Protein AF-A0A316T5D0-F1 (afdb_monomer)

Mean predicted aligned error: 4.02 Å

Structure (mmCIF, N/CA/C/O backbone):
data_AF-A0A316T5D0-F1
#
_entry.id   AF-A0A316T5D0-F1
#
loop_
_atom_site.group_PDB
_atom_site.id
_atom_site.type_symbol
_atom_site.label_atom_id
_atom_site.label_alt_id
_atom_site.label_comp_id
_atom_site.label_asym_id
_atom_site.label_entity_id
_atom_site.label_seq_id
_atom_site.pdbx_PDB_ins_code
_atom_site.Cartn_x
_atom_site.Cartn_y
_atom_site.Cartn_z
_atom_site.occupancy
_atom_site.B_iso_or_equiv
_atom_site.auth_seq_id
_atom_site.auth_comp_id
_atom_site.auth_asym_id
_atom_site.auth_atom_id
_atom_site.pdbx_PDB_model_num
ATOM 1 N N . MET A 1 1 ? -5.348 2.166 11.556 1.00 92.50 1 MET A N 1
ATOM 2 C CA . MET A 1 1 ? -4.662 3.087 10.625 1.00 92.50 1 MET A CA 1
ATOM 3 C C . MET A 1 1 ? -5.399 3.070 9.296 1.00 92.50 1 MET A C 1
ATOM 5 O O . MET A 1 1 ? -5.819 1.999 8.885 1.00 92.50 1 MET A O 1
ATOM 9 N N . LEU A 1 2 ? -5.583 4.216 8.648 1.00 94.62 2 LEU A N 1
ATOM 10 C CA . LEU A 1 2 ? -6.103 4.319 7.284 1.00 94.62 2 LEU A CA 1
ATOM 11 C C . LEU A 1 2 ? -4.930 4.430 6.304 1.00 94.62 2 LEU A C 1
ATOM 13 O O . LEU A 1 2 ? -3.994 5.171 6.591 1.00 94.62 2 LEU A O 1
ATOM 17 N N . ILE A 1 3 ? -4.974 3.728 5.178 1.00 95.19 3 ILE A N 1
ATOM 18 C CA . ILE A 1 3 ? -3.959 3.783 4.122 1.00 95.19 3 ILE A CA 1
ATOM 19 C C . ILE A 1 3 ? -4.606 4.376 2.876 1.00 95.19 3 ILE A C 1
ATOM 21 O O . ILE A 1 3 ? -5.588 3.826 2.381 1.00 95.19 3 ILE A O 1
ATOM 25 N N . TYR A 1 4 ? -4.062 5.482 2.380 1.00 95.88 4 TYR A N 1
ATOM 26 C CA . TYR A 1 4 ? -4.377 5.986 1.046 1.00 95.88 4 TYR A CA 1
ATOM 27 C C . TYR A 1 4 ? -3.504 5.295 0.013 1.00 95.88 4 TYR A C 1
ATOM 29 O O . TYR A 1 4 ? -2.295 5.198 0.224 1.00 95.88 4 TYR A O 1
ATOM 37 N N . ASP A 1 5 ? -4.099 4.886 -1.104 1.00 94.44 5 ASP A N 1
ATOM 38 C CA . ASP A 1 5 ? -3.340 4.464 -2.276 1.00 94.44 5 ASP A CA 1
ATOM 39 C C . ASP A 1 5 ? -2.421 5.591 -2.779 1.00 94.44 5 ASP A C 1
ATOM 41 O O . ASP A 1 5 ? -2.561 6.768 -2.432 1.00 94.44 5 ASP A O 1
ATOM 45 N N . GLN A 1 6 ? -1.466 5.226 -3.625 1.00 93.69 6 GLN A N 1
ATOM 46 C CA . GLN A 1 6 ? -0.435 6.129 -4.133 1.00 93.69 6 GLN A CA 1
ATOM 47 C C . GLN A 1 6 ? -1.022 7.337 -4.885 1.00 93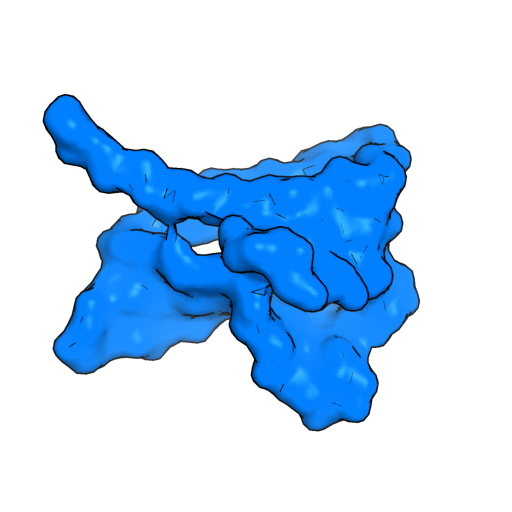.69 6 GLN A C 1
ATOM 49 O O . GLN A 1 6 ? -0.458 8.430 -4.835 1.00 93.69 6 GLN A O 1
ATOM 54 N N . GLN A 1 7 ? -2.183 7.170 -5.533 1.00 91.38 7 GLN A N 1
ATOM 55 C CA . GLN A 1 7 ? -2.893 8.242 -6.241 1.00 91.38 7 GLN A CA 1
ATOM 56 C C . GLN A 1 7 ? -3.826 9.059 -5.331 1.00 91.38 7 GLN A C 1
ATOM 58 O O . GLN A 1 7 ? -4.383 10.064 -5.770 1.00 91.38 7 GLN A O 1
ATOM 63 N N . ARG A 1 8 ? -3.990 8.660 -4.062 1.00 89.44 8 ARG A N 1
ATOM 64 C CA . ARG A 1 8 ? -4.915 9.256 -3.081 1.00 89.44 8 ARG A CA 1
ATOM 65 C C . ARG A 1 8 ? -6.376 9.256 -3.534 1.00 89.44 8 ARG A C 1
ATOM 67 O O . ARG A 1 8 ? -7.151 10.132 -3.152 1.00 89.44 8 ARG A O 1
ATOM 74 N N . THR A 1 9 ? -6.747 8.279 -4.344 1.00 89.38 9 THR A N 1
ATOM 75 C CA . THR A 1 9 ? -8.110 8.080 -4.840 1.00 89.38 9 THR A CA 1
ATOM 76 C C . THR A 1 9 ? -8.927 7.194 -3.912 1.00 89.38 9 THR A C 1
ATOM 78 O O . THR A 1 9 ? -10.142 7.353 -3.811 1.00 89.38 9 THR A O 1
ATOM 81 N N . THR A 1 10 ? -8.263 6.280 -3.206 1.00 88.38 10 THR A N 1
ATOM 82 C CA . THR A 1 10 ? -8.905 5.246 -2.402 1.00 88.38 10 THR A CA 1
ATOM 83 C C . THR A 1 10 ? -8.253 5.159 -1.035 1.00 88.38 10 THR A C 1
ATOM 85 O O . THR A 1 10 ? -7.040 5.298 -0.886 1.00 88.38 10 THR A O 1
ATOM 88 N N . ILE A 1 11 ? -9.077 4.909 -0.019 1.00 92.44 11 ILE A N 1
ATOM 89 C CA . ILE A 1 11 ? -8.646 4.748 1.363 1.00 92.44 11 ILE A CA 1
ATOM 90 C C . ILE A 1 11 ? -9.108 3.396 1.902 1.00 92.44 11 ILE A C 1
ATOM 92 O O . ILE A 1 11 ? -10.295 3.069 1.866 1.00 92.44 11 ILE A O 1
ATOM 96 N N . VAL A 1 12 ? -8.172 2.618 2.436 1.00 91.94 12 VAL A N 1
ATOM 97 C CA . VAL A 1 12 ? -8.458 1.341 3.096 1.00 91.94 12 VAL A CA 1
ATOM 98 C C . VAL A 1 12 ? -8.175 1.448 4.586 1.00 91.94 12 VAL A C 1
ATOM 100 O O . VAL A 1 12 ? -7.229 2.105 5.019 1.00 91.94 12 VAL A O 1
ATOM 103 N N . ASN A 1 13 ? -9.003 0.811 5.407 1.00 91.56 13 ASN A N 1
ATOM 104 C CA . ASN A 1 13 ? -8.753 0.739 6.839 1.00 91.56 13 ASN A CA 1
ATOM 105 C C . ASN A 1 13 ? -7.989 -0.545 7.159 1.00 91.56 13 ASN A C 1
ATOM 107 O O . ASN A 1 13 ? -8.487 -1.638 6.896 1.00 91.56 13 ASN A O 1
ATOM 111 N N . LEU A 1 14 ? -6.827 -0.417 7.796 1.00 86.00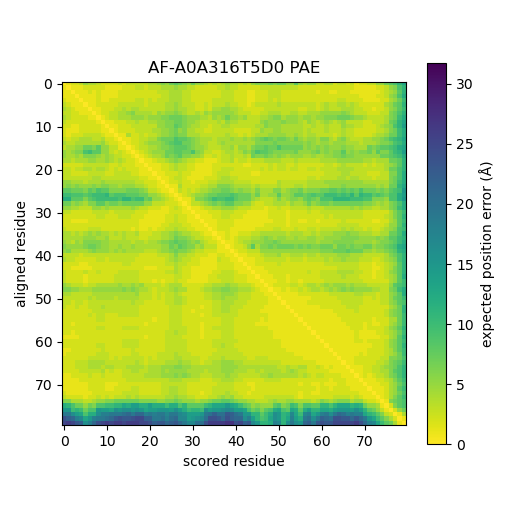 14 LEU A N 1
ATOM 112 C CA . LEU A 1 14 ? -5.997 -1.548 8.198 1.00 86.00 14 LEU A CA 1
ATOM 113 C C . LEU A 1 14 ? -6.733 -2.521 9.141 1.00 86.00 14 LEU A C 1
ATOM 115 O O . LEU A 1 14 ? -6.423 -3.700 9.171 1.00 86.00 14 LEU A O 1
ATOM 119 N N . THR A 1 15 ? -7.742 -2.069 9.893 1.00 84.56 15 THR A N 1
ATOM 120 C CA . THR A 1 15 ? -8.548 -2.980 10.729 1.00 84.56 15 THR A CA 1
ATOM 121 C C . THR A 1 15 ? -9.522 -3.840 9.919 1.00 84.56 15 THR A C 1
ATOM 123 O O . THR A 1 15 ? -10.128 -4.751 10.468 1.00 84.56 15 THR A O 1
ATOM 126 N N . SER A 1 16 ? -9.739 -3.507 8.644 1.00 85.12 16 SER A N 1
ATOM 127 C CA . SER A 1 16 ? -10.658 -4.205 7.735 1.00 85.12 16 SER A CA 1
ATOM 128 C C . SER A 1 16 ? -9.951 -5.057 6.682 1.00 85.12 16 SER A C 1
ATOM 130 O O . SER A 1 16 ? -10.628 -5.777 5.952 1.00 85.12 16 SER A O 1
ATOM 132 N N . ILE A 1 17 ? -8.621 -4.972 6.597 1.00 87.56 17 ILE A N 1
ATOM 133 C CA . ILE A 1 17 ? -7.823 -5.799 5.689 1.00 87.56 17 ILE A CA 1
ATOM 134 C C . ILE A 1 17 ? -7.323 -7.038 6.430 1.00 87.56 17 ILE A C 1
ATOM 136 O O . ILE A 1 17 ? -7.044 -6.980 7.628 1.00 87.56 17 ILE A O 1
ATOM 140 N N . LYS A 1 18 ? -7.188 -8.156 5.716 1.00 86.06 18 LYS A N 1
ATOM 141 C CA . LYS A 1 18 ? -6.622 -9.388 6.291 1.00 86.06 18 LYS A CA 1
ATOM 142 C C . LYS A 1 18 ? -5.107 -9.439 6.173 1.00 86.06 18 LYS A C 1
ATOM 144 O O . LYS A 1 18 ? -4.436 -9.884 7.098 1.00 86.06 18 LYS A O 1
ATOM 149 N N . PHE A 1 19 ? -4.584 -8.993 5.036 1.00 89.69 19 PHE A N 1
ATOM 150 C CA . PHE A 1 19 ? -3.161 -9.005 4.733 1.00 89.69 19 PHE A CA 1
ATOM 151 C C . PHE A 1 19 ? -2.786 -7.856 3.794 1.00 89.69 19 PHE A C 1
ATOM 153 O O . PHE A 1 19 ? -3.630 -7.317 3.072 1.00 89.69 19 PHE A O 1
ATOM 160 N 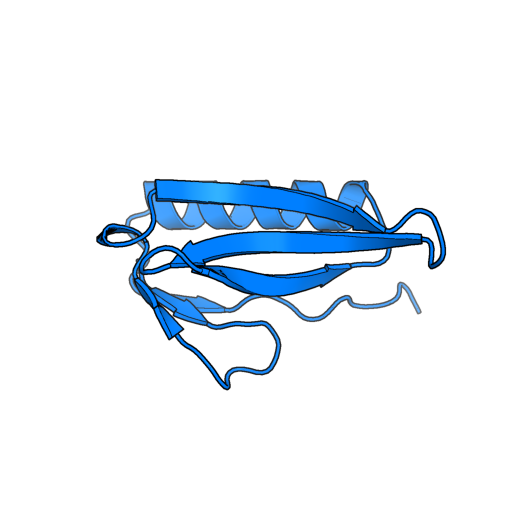N . ILE A 1 20 ? -1.499 -7.511 3.823 1.00 93.56 20 ILE A N 1
ATOM 161 C CA . ILE A 1 20 ? -0.815 -6.692 2.823 1.00 93.56 20 ILE A CA 1
ATOM 162 C C . ILE A 1 20 ? 0.294 -7.565 2.246 1.00 93.56 20 ILE A C 1
ATOM 164 O O . ILE A 1 20 ? 1.059 -8.163 3.001 1.00 93.56 20 ILE A O 1
ATOM 168 N N . GLU A 1 21 ? 0.377 -7.634 0.926 1.00 94.12 21 GLU A N 1
ATOM 169 C CA . GLU A 1 21 ? 1.298 -8.502 0.200 1.00 94.12 21 GLU A CA 1
ATOM 170 C C . GLU A 1 21 ? 1.984 -7.748 -0.935 1.00 94.12 21 GLU A C 1
ATOM 172 O O . GLU A 1 21 ? 1.465 -6.760 -1.460 1.00 94.12 21 GLU A O 1
ATOM 177 N N . VAL A 1 22 ? 3.154 -8.249 -1.329 1.00 94.62 22 VAL A N 1
ATOM 178 C CA . VAL A 1 22 ? 3.896 -7.758 -2.488 1.00 94.62 22 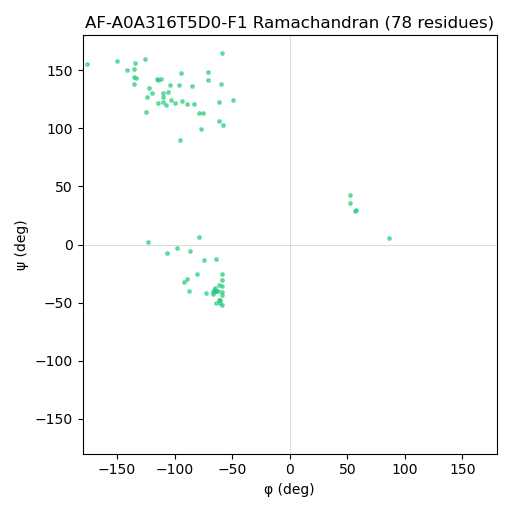VAL A CA 1
ATOM 179 C C . VAL A 1 22 ? 3.714 -8.734 -3.642 1.00 94.62 22 VAL A C 1
ATOM 181 O O . VAL A 1 22 ? 4.036 -9.914 -3.523 1.00 94.62 22 VAL A O 1
ATOM 184 N N . TYR A 1 23 ? 3.243 -8.222 -4.772 1.00 93.62 23 TYR A N 1
ATOM 185 C CA . TYR A 1 23 ? 3.138 -8.940 -6.035 1.00 93.62 23 TYR A CA 1
ATOM 186 C C . TYR A 1 23 ? 4.248 -8.477 -6.969 1.00 93.62 23 TYR A C 1
ATOM 188 O O . TYR A 1 23 ? 4.510 -7.281 -7.080 1.00 93.62 23 TYR A O 1
ATOM 196 N N . VAL A 1 24 ? 4.884 -9.418 -7.662 1.00 92.94 24 VAL A N 1
ATOM 197 C CA . VAL A 1 24 ? 5.938 -9.115 -8.636 1.00 92.94 24 VAL A CA 1
ATOM 198 C C . VAL A 1 24 ? 5.397 -9.342 -10.041 1.00 92.94 24 VAL A C 1
ATOM 200 O O . VAL A 1 24 ? 4.985 -10.448 -10.388 1.00 92.94 24 VAL A O 1
ATOM 203 N N . ASP A 1 25 ? 5.397 -8.289 -10.850 1.00 88.50 25 ASP A N 1
ATOM 204 C CA . ASP A 1 25 ? 5.154 -8.354 -12.285 1.00 88.50 25 ASP A CA 1
ATOM 205 C C . ASP A 1 25 ? 6.500 -8.421 -13.013 1.00 88.50 25 ASP A C 1
ATOM 207 O O . ASP A 1 25 ? 7.090 -7.401 -13.372 1.00 88.50 25 ASP A O 1
ATOM 211 N N . ASN A 1 26 ? 6.972 -9.650 -13.228 1.00 84.00 26 ASN A N 1
ATOM 212 C CA . ASN A 1 26 ? 8.246 -9.934 -13.895 1.00 84.00 26 ASN A CA 1
ATOM 213 C C . ASN A 1 26 ? 8.281 -9.489 -15.369 1.00 84.00 26 ASN A C 1
ATOM 215 O O . ASN A 1 26 ? 9.345 -9.506 -15.973 1.00 84.00 26 ASN A O 1
ATOM 219 N N . SER A 1 27 ? 7.139 -9.148 -15.979 1.00 86.00 27 SER A N 1
ATOM 220 C CA . SER A 1 27 ? 7.115 -8.712 -17.385 1.00 86.00 27 SER A CA 1
ATOM 221 C C . SER A 1 27 ? 7.516 -7.246 -17.533 1.00 86.00 27 SER A C 1
ATOM 223 O O . SER A 1 27 ? 7.972 -6.839 -18.596 1.00 86.00 27 SER A O 1
ATOM 225 N N . ASN A 1 28 ? 7.313 -6.458 -16.475 1.00 81.31 28 ASN A N 1
ATOM 226 C CA . ASN A 1 28 ? 7.503 -5.010 -16.470 1.00 81.31 28 ASN A CA 1
ATOM 227 C C . ASN A 1 28 ? 8.499 -4.544 -15.393 1.00 81.31 28 ASN A C 1
ATOM 229 O O . ASN A 1 28 ? 8.669 -3.340 -15.225 1.00 81.31 28 ASN A O 1
ATOM 233 N N . ASP A 1 29 ? 9.101 -5.476 -14.645 1.00 86.25 29 ASP A N 1
ATOM 234 C CA . ASP A 1 29 ? 9.938 -5.213 -13.465 1.00 86.25 29 ASP A CA 1
ATOM 235 C C . ASP A 1 29 ? 9.243 -4.315 -12.420 1.00 86.25 29 ASP A C 1
ATOM 237 O O . ASP A 1 29 ? 9.831 -3.397 -11.848 1.00 86.25 29 ASP A O 1
ATOM 241 N N . ILE A 1 30 ? 7.950 -4.574 -12.171 1.00 91.62 30 ILE A N 1
ATOM 242 C CA . ILE A 1 30 ? 7.131 -3.798 -11.226 1.00 91.62 30 ILE A CA 1
ATOM 243 C C . ILE A 1 30 ? 6.807 -4.629 -9.984 1.00 91.62 30 ILE A C 1
ATOM 245 O O . ILE A 1 30 ? 6.258 -5.727 -10.067 1.00 91.62 30 ILE A O 1
ATOM 249 N N . TYR A 1 31 ? 7.041 -4.042 -8.815 1.00 93.38 31 TYR A N 1
ATOM 250 C CA . TYR A 1 31 ? 6.620 -4.534 -7.509 1.00 93.38 31 TYR A CA 1
ATOM 251 C C . TYR A 1 31 ? 5.358 -3.788 -7.072 1.00 93.38 31 TYR A C 1
ATOM 253 O O . TYR A 1 31 ? 5.354 -2.563 -6.959 1.00 93.38 31 TYR A O 1
ATOM 261 N N . LYS A 1 32 ? 4.273 -4.516 -6.819 1.00 94.12 32 LYS A N 1
ATOM 262 C CA . LYS A 1 32 ? 2.974 -3.959 -6.426 1.00 94.12 32 LYS A CA 1
ATOM 263 C C . LYS A 1 32 ? 2.688 -4.300 -4.975 1.00 94.12 32 LYS A C 1
ATOM 265 O O . LYS A 1 32 ? 2.723 -5.472 -4.612 1.00 94.12 32 LYS A O 1
ATOM 270 N N . ILE A 1 33 ? 2.382 -3.302 -4.153 1.00 95.50 33 ILE A N 1
ATOM 271 C CA . ILE A 1 33 ? 1.857 -3.526 -2.803 1.00 95.50 33 ILE A CA 1
ATOM 272 C C . ILE A 1 33 ? 0.339 -3.590 -2.910 1.00 95.50 33 ILE A C 1
ATOM 274 O O . ILE A 1 33 ? -0.292 -2.624 -3.341 1.00 95.50 33 ILE A O 1
ATOM 278 N N . CYS A 1 34 ? -0.243 -4.710 -2.498 1.00 95.25 34 CYS A N 1
ATOM 279 C CA . CYS A 1 34 ? -1.680 -4.949 -2.545 1.00 95.25 34 CYS A CA 1
ATOM 280 C C . CYS A 1 34 ? -2.222 -5.351 -1.170 1.00 95.25 34 CYS A C 1
ATOM 282 O O . CYS A 1 34 ? -1.481 -5.834 -0.316 1.00 95.25 34 CYS A O 1
ATOM 284 N N . CYS A 1 35 ? -3.527 -5.196 -0.961 1.00 94.00 35 CYS A N 1
ATOM 285 C CA . CYS A 1 35 ? -4.221 -5.701 0.223 1.00 94.00 35 CYS A CA 1
ATOM 286 C C . CYS A 1 35 ? -5.539 -6.395 -0.137 1.00 94.00 35 CYS A C 1
ATOM 288 O O . CYS A 1 35 ? -6.198 -5.997 -1.096 1.00 94.00 35 CYS A O 1
ATOM 290 N N . ASP A 1 36 ? -5.958 -7.377 0.668 1.00 91.75 36 ASP A N 1
ATOM 291 C CA . ASP A 1 36 ? -7.331 -7.905 0.617 1.00 91.75 36 ASP A CA 1
ATOM 292 C C . ASP A 1 36 ? -8.284 -6.910 1.281 1.00 91.75 36 ASP A C 1
ATOM 294 O O . ASP A 1 36 ? -8.227 -6.693 2.497 1.00 91.75 36 ASP A O 1
ATOM 298 N N . TYR A 1 37 ? -9.165 -6.313 0.483 1.00 84.94 37 TYR A N 1
ATOM 299 C CA . TYR A 1 37 ? -10.220 -5.428 0.949 1.00 84.94 37 TYR A CA 1
ATOM 300 C C . TYR A 1 37 ? -11.569 -5.934 0.444 1.00 84.94 37 TYR A C 1
ATOM 302 O O . TYR A 1 37 ? -11.848 -5.927 -0.749 1.00 84.94 37 TYR A O 1
ATOM 310 N N . LYS A 1 38 ? -12.433 -6.362 1.374 1.00 84.69 38 LYS A N 1
ATOM 311 C CA . LYS A 1 38 ? -13.782 -6.885 1.077 1.00 84.69 38 LYS A CA 1
ATOM 312 C C . LYS A 1 38 ? -13.804 -8.088 0.114 1.00 84.69 38 LYS A C 1
ATOM 314 O O . LYS A 1 38 ? -14.811 -8.308 -0.550 1.00 84.69 38 LYS A O 1
ATOM 319 N N . GLY A 1 39 ? -12.745 -8.901 0.097 1.00 84.19 39 GLY A N 1
ATOM 320 C CA . GLY A 1 39 ? -12.643 -10.070 -0.779 1.00 84.19 39 GLY A CA 1
ATOM 321 C C . GLY A 1 39 ? -12.099 -9.755 -2.172 1.00 84.19 39 GLY A C 1
ATOM 322 O O . GLY A 1 39 ? -12.063 -10.650 -3.013 1.00 84.19 39 GLY A O 1
ATOM 323 N N . GLU A 1 40 ? -11.672 -8.514 -2.413 1.00 88.31 40 GLU A N 1
ATOM 324 C CA . GLU A 1 40 ? -11.005 -8.092 -3.638 1.00 88.31 40 GLU A CA 1
ATOM 325 C C . GLU A 1 40 ? -9.560 -7.688 -3.342 1.00 88.31 40 GLU A C 1
ATOM 327 O O . GLU A 1 40 ? -9.255 -7.063 -2.321 1.00 88.31 40 GLU A O 1
ATOM 332 N N . LEU A 1 41 ? -8.658 -8.032 -4.263 1.00 90.88 41 LEU A N 1
ATOM 333 C CA . LEU A 1 41 ? -7.269 -7.603 -4.192 1.00 90.88 41 LEU A CA 1
ATOM 334 C C . LEU A 1 41 ? -7.166 -6.156 -4.685 1.00 90.88 41 LEU A C 1
ATOM 336 O O . LEU A 1 41 ? -7.370 -5.876 -5.866 1.00 90.88 41 LEU A O 1
ATOM 340 N N . PHE A 1 42 ? -6.831 -5.241 -3.781 1.00 91.75 42 PHE A N 1
ATOM 341 C CA . PHE A 1 42 ? -6.720 -3.818 -4.073 1.00 91.75 42 PHE A CA 1
ATOM 342 C C . PHE A 1 42 ? -5.254 -3.375 -4.136 1.00 91.75 42 PHE A C 1
ATOM 344 O O . PHE A 1 42 ? -4.478 -3.667 -3.227 1.00 91.75 42 PHE A O 1
ATOM 351 N N . SER A 1 43 ? -4.877 -2.648 -5.191 1.00 93.12 43 SER A N 1
ATOM 352 C CA . SER A 1 43 ? -3.519 -2.121 -5.378 1.00 93.12 43 SER A CA 1
ATOM 353 C C . SER A 1 43 ? -3.326 -0.815 -4.609 1.00 93.12 43 SER A C 1
ATOM 355 O O . SER A 1 43 ? -3.994 0.177 -4.885 1.00 93.12 43 SER A O 1
ATOM 357 N N . LEU A 1 44 ? -2.362 -0.787 -3.691 1.00 94.94 44 LEU A N 1
ATOM 358 C CA . LEU A 1 44 ? -2.015 0.388 -2.890 1.00 94.94 44 LEU A CA 1
ATOM 359 C C . LEU A 1 44 ? -0.911 1.236 -3.531 1.00 94.94 44 LEU A C 1
ATOM 361 O O . LEU A 1 44 ? -0.914 2.454 -3.373 1.00 94.94 44 LEU A O 1
ATOM 365 N N . GLY A 1 45 ? 0.021 0.624 -4.260 1.00 94.19 45 GLY A N 1
ATOM 366 C CA . GLY A 1 45 ? 1.103 1.347 -4.928 1.00 94.19 45 GLY A CA 1
ATOM 367 C C . GLY A 1 45 ? 1.989 0.443 -5.775 1.00 94.19 45 GLY A C 1
ATOM 368 O O . GLY A 1 45 ? 2.081 -0.758 -5.516 1.00 94.19 45 GLY A O 1
ATOM 369 N N . ASN A 1 46 ? 2.638 1.042 -6.773 1.00 94.12 46 ASN A N 1
ATOM 370 C CA . ASN A 1 46 ? 3.592 0.378 -7.659 1.00 94.12 46 ASN A CA 1
ATOM 371 C C . ASN A 1 46 ? 4.993 0.970 -7.456 1.00 94.12 46 ASN A C 1
ATOM 373 O O . ASN A 1 46 ? 5.129 2.183 -7.279 1.00 94.12 46 ASN A O 1
ATOM 377 N N . TYR A 1 47 ? 6.008 0.111 -7.523 1.00 92.50 47 TYR A N 1
ATOM 378 C CA . TYR A 1 47 ? 7.414 0.433 -7.284 1.00 92.50 47 TYR A CA 1
ATOM 379 C C . TYR A 1 47 ? 8.309 -0.319 -8.273 1.00 92.50 47 TYR A C 1
ATOM 381 O O . TYR A 1 47 ? 7.973 -1.426 -8.690 1.00 92.50 47 TYR A O 1
ATOM 389 N N . LYS A 1 48 ? 9.460 0.252 -8.628 1.00 90.12 48 LYS A N 1
ATOM 390 C CA . LYS A 1 48 ? 10.419 -0.327 -9.585 1.00 90.12 48 LYS A CA 1
ATOM 391 C C . LYS A 1 48 ? 11.579 -1.079 -8.933 1.00 90.12 48 LYS A C 1
ATOM 393 O O . LYS A 1 48 ? 12.415 -1.643 -9.630 1.00 90.12 48 LYS A O 1
ATOM 398 N N . SER A 1 49 ? 11.667 -1.094 -7.602 1.00 89.56 49 SER A N 1
ATOM 399 C CA . SER A 1 49 ? 12.766 -1.762 -6.900 1.00 89.56 49 SER A CA 1
ATOM 400 C C . SER A 1 49 ? 12.308 -2.597 -5.705 1.00 89.56 49 SER A C 1
ATOM 402 O O . SER A 1 49 ? 11.417 -2.213 -4.943 1.00 89.56 49 SER A O 1
ATOM 404 N N . VAL A 1 50 ? 12.991 -3.731 -5.498 1.00 89.50 50 VAL A N 1
ATOM 405 C CA . VAL A 1 50 ? 12.822 -4.584 -4.308 1.00 89.50 50 VAL A CA 1
ATOM 406 C C . VAL A 1 50 ? 13.129 -3.803 -3.029 1.00 89.50 50 VAL A C 1
ATOM 408 O O . VAL A 1 50 ? 12.430 -3.936 -2.028 1.00 89.50 50 VAL A O 1
ATOM 411 N N . ILE A 1 51 ? 14.179 -2.979 -3.050 1.00 90.19 51 ILE A N 1
ATOM 412 C CA . ILE A 1 51 ? 14.599 -2.194 -1.882 1.00 90.19 51 ILE A CA 1
ATOM 413 C C . ILE A 1 51 ? 13.530 -1.151 -1.540 1.00 90.19 51 ILE A C 1
ATOM 415 O O . ILE A 1 51 ? 13.168 -1.009 -0.370 1.00 90.19 51 ILE A O 1
ATOM 419 N N . GLY A 1 52 ? 12.975 -0.477 -2.552 1.00 89.62 52 GLY A N 1
ATOM 420 C CA . GLY A 1 52 ? 11.878 0.470 -2.386 1.00 89.62 52 GLY A CA 1
ATOM 421 C C . GLY A 1 52 ? 10.655 -0.199 -1.767 1.00 89.62 52 GLY A C 1
ATOM 422 O O . GLY A 1 52 ? 10.189 0.232 -0.714 1.00 89.62 52 GLY A O 1
ATOM 423 N N . VAL A 1 53 ? 10.191 -1.317 -2.340 1.00 92.88 53 VAL A N 1
ATOM 424 C CA . VAL A 1 53 ? 8.999 -2.009 -1.826 1.00 92.88 53 VAL A CA 1
ATOM 425 C C . VAL A 1 53 ? 9.196 -2.526 -0.395 1.00 92.88 53 VAL A C 1
ATOM 427 O O . VAL A 1 53 ? 8.304 -2.378 0.440 1.00 92.88 53 VAL A O 1
ATOM 430 N N . ALA A 1 54 ? 10.380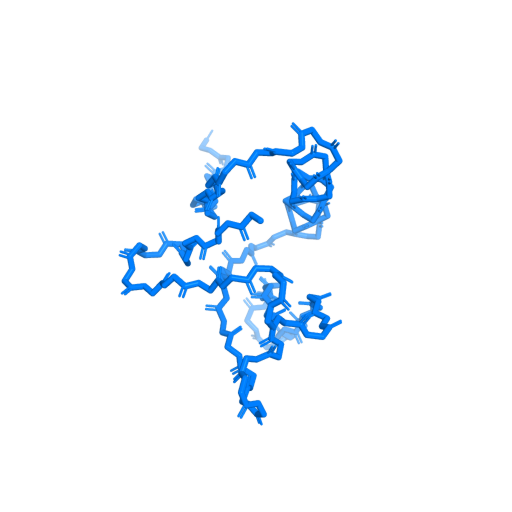 -3.060 -0.070 1.00 92.50 54 ALA A N 1
ATOM 431 C CA . ALA A 1 54 ? 10.706 -3.509 1.283 1.00 92.50 54 ALA A CA 1
ATOM 432 C C . ALA A 1 54 ? 10.727 -2.343 2.284 1.00 92.50 54 ALA A C 1
ATOM 434 O O . ALA A 1 54 ? 10.225 -2.473 3.402 1.00 92.50 54 ALA A O 1
ATOM 435 N N . THR A 1 55 ? 11.258 -1.189 1.872 1.00 93.88 55 THR A N 1
ATOM 436 C CA . THR A 1 55 ? 11.256 0.035 2.683 1.00 93.88 55 THR A CA 1
ATOM 437 C C . THR A 1 55 ? 9.827 0.474 2.986 1.00 93.88 55 THR A C 1
ATOM 439 O O . THR A 1 55 ? 9.492 0.680 4.151 1.00 93.88 55 THR A O 1
ATOM 442 N N . ILE A 1 56 ? 8.950 0.512 1.979 1.00 95.19 56 ILE A N 1
ATOM 443 C CA . ILE A 1 56 ? 7.556 0.928 2.178 1.00 95.19 56 ILE A CA 1
ATOM 444 C C . ILE A 1 56 ? 6.795 -0.050 3.077 1.00 95.19 56 ILE A C 1
ATOM 446 O O . ILE A 1 56 ? 6.058 0.381 3.963 1.00 95.19 56 ILE A O 1
ATOM 450 N N . MET A 1 57 ? 7.005 -1.359 2.925 1.00 95.00 57 MET A N 1
ATOM 451 C CA . MET A 1 57 ? 6.401 -2.353 3.820 1.00 95.00 57 MET A CA 1
ATOM 452 C C . MET A 1 57 ? 6.819 -2.135 5.282 1.00 95.00 57 MET A C 1
ATOM 454 O O . MET A 1 57 ? 5.971 -2.151 6.177 1.00 95.00 57 MET A O 1
ATOM 458 N N . ASN A 1 58 ? 8.101 -1.851 5.530 1.00 95.44 58 ASN A N 1
ATOM 459 C CA . ASN A 1 58 ? 8.594 -1.521 6.869 1.00 95.44 58 ASN A CA 1
ATOM 460 C C . ASN A 1 58 ? 8.001 -0.208 7.401 1.00 95.44 58 ASN A C 1
ATOM 462 O O . ASN A 1 58 ? 7.679 -0.111 8.585 1.00 95.44 58 ASN A O 1
ATOM 466 N N . GLU A 1 59 ? 7.811 0.799 6.548 1.00 95.62 59 GLU A N 1
ATOM 467 C CA . GLU A 1 59 ? 7.171 2.058 6.936 1.00 95.62 59 GLU A CA 1
ATOM 468 C C . GLU A 1 59 ? 5.697 1.881 7.312 1.00 95.62 59 GLU A C 1
ATOM 470 O O . GLU A 1 59 ? 5.245 2.492 8.286 1.00 95.62 59 GLU A O 1
ATOM 475 N N . ILE A 1 60 ? 4.956 1.033 6.590 1.00 94.88 60 ILE A N 1
ATOM 476 C CA . ILE A 1 60 ? 3.570 0.673 6.922 1.00 94.88 60 ILE A CA 1
ATOM 477 C C . ILE A 1 60 ? 3.524 0.002 8.300 1.00 94.88 60 ILE A C 1
ATOM 479 O O . ILE A 1 60 ? 2.719 0.399 9.148 1.00 94.88 60 ILE A O 1
ATOM 483 N N . LEU A 1 61 ? 4.405 -0.973 8.551 1.00 93.56 61 LEU A N 1
ATOM 484 C CA . LEU A 1 61 ? 4.496 -1.663 9.842 1.00 93.56 61 LEU A CA 1
ATOM 485 C C . LEU A 1 61 ? 4.836 -0.688 10.976 1.00 93.56 61 LEU A C 1
ATOM 487 O O . LEU A 1 61 ? 4.101 -0.602 11.959 1.00 93.56 61 LEU A O 1
ATOM 491 N N . ALA A 1 62 ? 5.870 0.135 10.804 1.00 95.69 62 ALA A N 1
ATOM 492 C CA . ALA A 1 62 ? 6.262 1.134 11.795 1.00 95.69 62 ALA A CA 1
ATOM 493 C C . ALA A 1 62 ? 5.158 2.176 12.047 1.00 95.69 62 ALA A C 1
ATOM 495 O O . ALA A 1 62 ? 4.994 2.672 13.164 1.00 95.69 62 ALA A O 1
ATOM 496 N N . ALA A 1 63 ? 4.395 2.551 11.018 1.00 94.81 63 ALA A N 1
ATOM 497 C CA . ALA A 1 63 ? 3.251 3.442 11.154 1.00 94.81 63 ALA A CA 1
ATOM 498 C C . ALA A 1 63 ? 2.120 2.799 11.966 1.00 94.81 63 ALA A C 1
ATOM 500 O O . ALA A 1 63 ? 1.520 3.471 12.811 1.00 94.81 63 ALA A O 1
ATOM 501 N N . TYR A 1 64 ? 1.862 1.510 11.744 1.00 92.56 64 TYR A N 1
ATOM 502 C CA . TYR A 1 64 ? 0.888 0.747 12.511 1.00 92.56 64 TYR A CA 1
ATOM 503 C C . TYR A 1 64 ? 1.282 0.633 13.988 1.00 92.56 64 TYR A C 1
ATOM 505 O O . TYR A 1 64 ? 0.488 1.003 14.850 1.00 92.56 64 TYR A O 1
ATOM 513 N N . GLU A 1 65 ? 2.518 0.225 14.281 1.00 93.81 65 GLU A N 1
ATOM 514 C CA . GLU A 1 65 ? 3.043 0.096 15.650 1.00 93.81 65 GLU A CA 1
ATOM 515 C C . GLU A 1 65 ? 2.997 1.421 16.422 1.00 93.81 65 GLU A C 1
ATOM 517 O O . GLU A 1 65 ? 2.697 1.461 17.615 1.00 93.81 65 GLU A O 1
ATOM 522 N N . LYS A 1 66 ? 3.227 2.538 15.724 1.00 95.94 66 LYS A N 1
ATOM 523 C CA . LYS A 1 66 ? 3.130 3.894 16.287 1.00 95.94 66 LYS A CA 1
ATOM 524 C C . LYS A 1 66 ? 1.692 4.406 16.414 1.00 95.94 66 LYS A C 1
ATOM 526 O O . LYS A 1 66 ? 1.501 5.577 16.736 1.00 95.94 66 LYS A O 1
ATOM 531 N N . ASN A 1 67 ? 0.682 3.577 16.145 1.00 93.19 67 ASN A N 1
ATOM 532 C CA . ASN A 1 67 ? -0.731 3.956 16.135 1.00 93.19 67 ASN A CA 1
ATOM 533 C C . ASN A 1 67 ? -1.022 5.182 15.250 1.00 93.19 67 ASN A C 1
ATOM 535 O O . ASN A 1 67 ? -1.879 6.013 15.575 1.00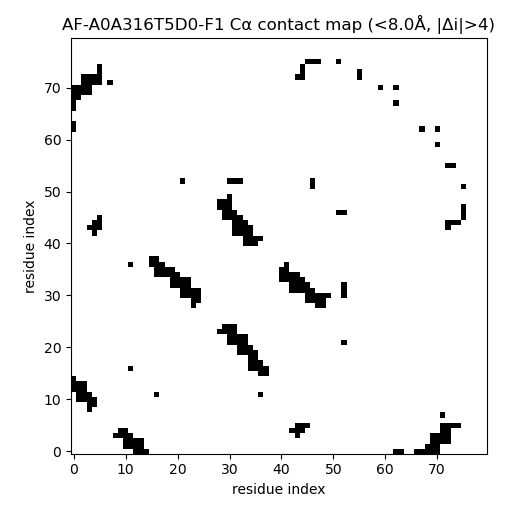 93.19 67 ASN A O 1
ATOM 539 N N . LYS A 1 68 ? -0.322 5.323 14.112 1.00 95.12 68 LYS A N 1
ATOM 540 C CA . LYS A 1 68 ? -0.617 6.407 13.170 1.00 95.12 68 LYS A CA 1
ATOM 541 C C . LYS A 1 68 ? -2.061 6.283 12.682 1.00 95.12 68 LYS A C 1
ATOM 543 O O . LYS A 1 68 ? -2.559 5.203 12.353 1.00 95.12 68 LYS A O 1
ATOM 548 N N . ARG A 1 69 ? -2.750 7.425 12.604 1.00 94.50 69 ARG A N 1
ATOM 549 C CA . ARG A 1 69 ? -4.132 7.474 12.106 1.00 94.50 69 ARG A CA 1
ATOM 550 C C . ARG A 1 69 ? -4.201 7.263 10.599 1.00 94.50 69 ARG A C 1
ATOM 552 O O . ARG A 1 69 ? -5.072 6.524 10.152 1.00 94.50 69 ARG A O 1
ATOM 559 N N . VAL A 1 70 ? -3.288 7.877 9.849 1.00 95.75 70 VAL A N 1
ATOM 560 C CA . VAL A 1 70 ? -3.274 7.877 8.381 1.00 95.75 70 VAL A CA 1
ATOM 561 C C . VAL A 1 70 ? -1.857 7.606 7.873 1.00 95.75 70 VAL A C 1
ATOM 563 O O . VAL A 1 70 ? -0.894 8.155 8.411 1.00 95.75 70 VAL A O 1
ATOM 566 N N . PHE A 1 71 ? -1.753 6.779 6.838 1.00 95.88 71 PHE A N 1
ATOM 567 C CA . PHE A 1 71 ? -0.558 6.517 6.048 1.00 95.88 71 PHE A CA 1
ATOM 568 C C . PHE A 1 71 ? -0.861 6.835 4.583 1.00 95.88 71 PHE A C 1
ATOM 570 O O . PHE A 1 71 ? -1.918 6.468 4.073 1.00 95.88 71 PHE A O 1
ATOM 577 N N . TYR A 1 72 ? 0.054 7.530 3.917 1.00 95.69 72 TYR A N 1
ATOM 578 C CA . TYR A 1 72 ? -0.045 7.828 2.492 1.00 95.69 72 TYR A CA 1
ATOM 579 C C . TYR A 1 72 ? 1.019 7.013 1.781 1.00 95.69 72 TYR A C 1
ATOM 581 O O . TYR A 1 72 ? 2.194 7.158 2.117 1.00 95.69 72 TYR A O 1
ATOM 589 N N . MET A 1 73 ? 0.618 6.174 0.828 1.00 95.12 73 MET A N 1
ATOM 590 C CA . MET A 1 73 ? 1.580 5.422 0.029 1.00 95.12 73 MET A CA 1
ATOM 591 C C . MET A 1 73 ? 2.469 6.404 -0.747 1.00 95.12 73 MET A C 1
ATOM 593 O O . MET A 1 73 ? 1.942 7.254 -1.474 1.00 95.12 73 MET A O 1
ATOM 597 N N . PRO A 1 74 ? 3.799 6.348 -0.575 1.00 92.88 74 PRO A N 1
ATOM 598 C CA . PRO A 1 74 ? 4.692 7.264 -1.262 1.00 92.88 74 PRO A CA 1
ATOM 599 C C . PRO A 1 74 ? 4.762 6.934 -2.752 1.00 92.88 74 PRO A C 1
ATOM 601 O O . PRO A 1 74 ? 4.630 5.777 -3.169 1.00 92.88 74 PRO A O 1
ATOM 604 N N . ILE A 1 75 ? 4.970 7.979 -3.550 1.00 87.19 75 ILE A N 1
ATOM 605 C CA . ILE A 1 75 ? 5.295 7.856 -4.971 1.00 87.19 75 ILE A CA 1
ATOM 606 C C . ILE A 1 75 ? 6.724 7.324 -5.066 1.00 87.19 75 ILE A C 1
ATOM 608 O O . ILE A 1 75 ? 7.570 7.708 -4.258 1.00 87.19 75 ILE A O 1
ATOM 612 N N . ASP A 1 76 ? 6.971 6.439 -6.027 1.00 77.31 76 ASP A N 1
ATOM 613 C CA . ASP A 1 76 ? 8.325 6.001 -6.352 1.00 77.31 76 ASP A CA 1
ATOM 614 C C . ASP A 1 76 ? 9.114 7.233 -6.819 1.00 77.31 76 ASP A C 1
ATOM 616 O O . ASP A 1 76 ? 8.843 7.800 -7.880 1.00 77.31 76 ASP A O 1
ATOM 620 N N . LEU A 1 77 ? 10.012 7.729 -5.969 1.00 63.25 77 LEU A N 1
ATOM 621 C CA . LEU A 1 77 ? 10.967 8.751 -6.367 1.00 63.25 77 LEU A CA 1
ATOM 622 C C . LEU A 1 77 ? 12.027 7.994 -7.155 1.00 63.25 77 L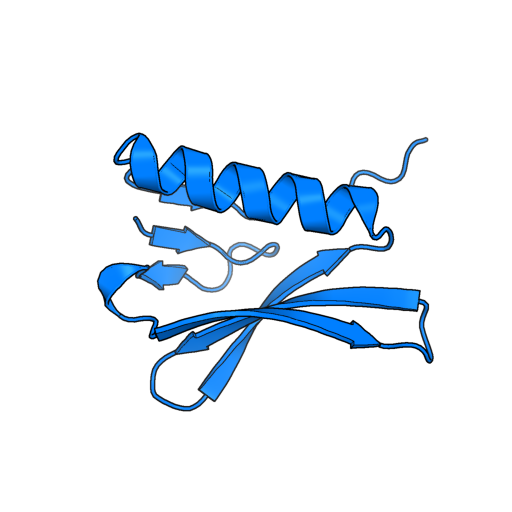EU A C 1
ATOM 624 O O . LEU A 1 77 ? 12.869 7.332 -6.554 1.00 63.25 77 LEU A O 1
ATOM 628 N N . GLU A 1 78 ? 11.949 8.025 -8.487 1.00 56.78 78 GLU A N 1
ATOM 629 C CA . GLU A 1 78 ? 13.101 7.632 -9.298 1.00 56.78 78 GLU A CA 1
ATOM 630 C C . GLU A 1 78 ? 14.313 8.392 -8.745 1.00 56.78 78 GLU A C 1
ATOM 632 O O . GLU A 1 78 ? 14.249 9.615 -8.592 1.00 56.78 78 GLU A O 1
ATOM 637 N N . GLU A 1 79 ? 15.371 7.670 -8.359 1.00 52.38 79 GLU A N 1
ATOM 638 C CA . GLU A 1 79 ? 16.653 8.299 -8.052 1.00 52.38 79 GLU A CA 1
ATOM 639 C C . GLU A 1 79 ? 17.077 9.060 -9.315 1.00 52.38 79 GLU A C 1
ATOM 641 O O . GLU A 1 79 ? 17.450 8.456 -10.321 1.00 52.38 79 GLU A O 1
ATOM 646 N N . SER A 1 80 ? 16.893 10.381 -9.282 1.00 40.72 80 SER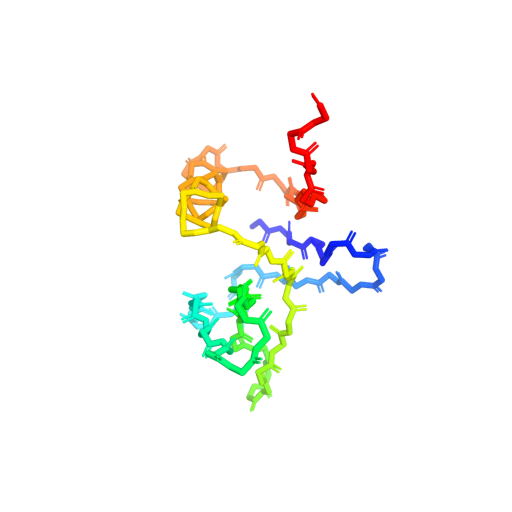 A N 1
ATOM 647 C CA . SER A 1 80 ? 17.286 11.329 -10.325 1.00 40.72 80 SER A CA 1
ATOM 648 C C . SER A 1 80 ? 18.795 11.484 -10.395 1.00 40.72 80 SER A C 1
ATOM 650 O O . SER A 1 80 ? 19.383 11.661 -9.300 1.00 40.72 80 SER A O 1
#

Secondary structure (DSSP, 8-state):
-EEE-TTSS-EEETTTEEEEEEEEETTTTEEEEEEEETTEEEEEEEES-HHHHHHHHHHHHHHHHTT-SEEEPPP-----

Solvent-accessible surface area (backbone atoms only — not comparable to full-atom values): 4664 Å² total; per-residue (Å²): 73,33,39,28,21,47,84,65,82,50,76,45,48,58,86,67,37,86,51,75,49,79,46,77,40,82,92,75,55,35,38,31,39,30,30,39,49,93,89,38,85,42,78,35,39,68,30,77,42,72,67,57,49,53,50,52,55,50,50,52,50,54,37,52,78,67,65,35,66,69,47,72,39,72,72,69,74,73,88,124

Nearest PDB structure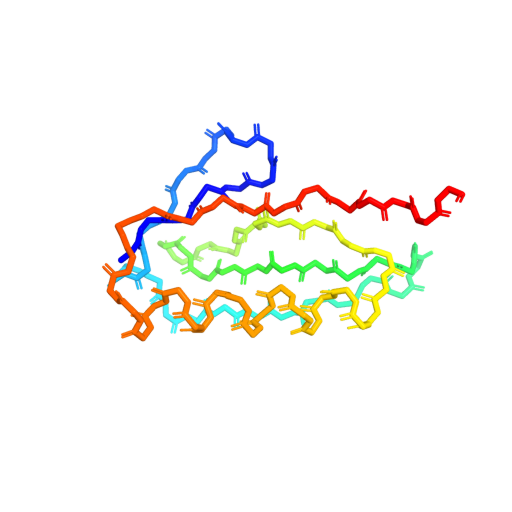s (foldseek):
  3ii6-assembly2_C  TM=5.028E-01  e=4.497E-01  Homo sapiens
  1fu1-assembly1_B  TM=4.466E-01  e=2.876E-01  Homo sapiens
  1srp-assembly1_A  TM=4.881E-01  e=9.680E-01  Serratia sp. E-15
  8xgc-assembly1_M  TM=6.186E-01  e=5.791E+00  Saccharomyces cerevisiae
  8xxn-assembly1_3B  TM=4.251E-01  e=1.834E+00  Homo sapiens

Foldseek 3Di:
DWEAAQVSPDIDDPVQWPDWDWDADPVVQKIWIWTQHPNDTGTRYIENDPVLVVVQVVVVVVCVVVVPPYHYRHHHPDPD

pLDDT: mean 89.63, std 9.37, range [40.72, 95.94]

Radius of gyration: 12.21 Å; Cα contacts (8 Å, |Δi|>4): 135; chains: 1; bounding box: 31×21×34 Å

Sequence (80 aa):
MLIYDQQRTTIVNLTSIKFIEVYVDNSNDIYKICCDYKGELFSLGNYKSVIGVATIMNEILAAYEKNKRVFYMPIDLEES